Protein AF-A0A9D5GJN6-F1 (afdb_monomer)

Sequence (71 aa):
MDLIVWDNHACLPLDPSDEHFLPGVDRYRRAGVTVVGINVGFGDQSVEHHIRMLAHFRAWFKARPVSYVLI

pLDDT: mean 95.8, std 4.71, range [61.0, 98.5]

Radius of gyration: 12.72 Å; Cα contacts (8 Å, |Δi|>4): 64; chains: 1; bounding box: 28×22×37 Å

Foldseek 3Di:
DQDAAEAQEDEWPQALVDDPGVVVVVVCVVVSHPHYHYDLDDDVDDPVSSVSSVVSVVVVQVVPVVVDDDD

Secondary structure (DSSP, 8-state):
-----EEEEE-----TT--TTGGGGHHHHHTT-SEEEE----TTS-HHHHHHHHHHHHHHHHT-TTT----

Mean predicted aligned error: 2.7 Å

Structure (mmCIF, N/CA/C/O backbone):
data_AF-A0A9D5GJN6-F1
#
_entry.id   AF-A0A9D5GJN6-F1
#
loop_
_atom_site.group_PDB
_atom_site.id
_atom_site.type_symbol
_atom_site.label_atom_id
_atom_site.label_alt_id
_atom_site.label_comp_id
_atom_site.label_asym_id
_atom_site.label_entity_id
_atom_site.label_seq_id
_atom_site.pdbx_PDB_ins_code
_atom_site.Cartn_x
_atom_site.Cartn_y
_atom_site.Cartn_z
_atom_site.occupancy
_atom_site.B_iso_or_equiv
_atom_site.auth_seq_id
_atom_site.auth_comp_id
_atom_site.auth_asym_id
_atom_site.auth_atom_id
_atom_site.pdbx_PDB_model_num
ATOM 1 N N . MET A 1 1 ? -13.258 -11.297 22.529 1.00 61.00 1 MET A N 1
ATOM 2 C CA . MET A 1 1 ? -11.891 -10.955 22.091 1.00 61.00 1 MET A CA 1
ATOM 3 C C . MET A 1 1 ? -11.990 -10.626 20.625 1.00 61.00 1 MET A C 1
ATOM 5 O O . MET A 1 1 ? -12.474 -11.473 19.883 1.00 61.00 1 MET A O 1
ATOM 9 N N . ASP A 1 2 ? -11.594 -9.421 20.238 1.00 81.25 2 ASP A N 1
ATOM 10 C CA . ASP A 1 2 ? -11.499 -9.076 18.824 1.00 81.25 2 ASP A CA 1
ATOM 11 C C . ASP A 1 2 ? -10.273 -9.784 18.244 1.00 81.25 2 ASP A C 1
ATOM 13 O O . ASP A 1 2 ? -9.170 -9.697 18.787 1.00 81.25 2 ASP A O 1
ATOM 17 N N . LEU A 1 3 ? -10.494 -10.569 17.192 1.00 92.56 3 LEU A N 1
ATOM 18 C CA . LEU A 1 3 ? -9.452 -11.320 16.503 1.00 92.56 3 LEU A CA 1
ATOM 19 C C . LEU A 1 3 ? -8.799 -10.412 15.462 1.00 92.56 3 LEU A C 1
ATOM 21 O O . LEU A 1 3 ? -9.484 -9.860 14.604 1.00 92.56 3 LEU A O 1
ATOM 25 N N . ILE A 1 4 ? -7.473 -10.293 15.518 1.00 94.81 4 ILE A N 1
ATOM 26 C CA . ILE A 1 4 ? -6.697 -9.673 14.444 1.00 94.81 4 ILE A CA 1
ATOM 27 C C . ILE A 1 4 ? -6.500 -10.720 13.353 1.00 94.81 4 ILE A C 1
ATOM 29 O O . ILE A 1 4 ? -5.838 -11.735 13.573 1.00 94.81 4 ILE A O 1
ATOM 33 N N . VAL A 1 5 ? -7.070 -10.472 12.177 1.00 96.75 5 VAL A N 1
ATOM 34 C CA . VAL A 1 5 ? -6.873 -11.318 10.997 1.00 96.75 5 VAL A CA 1
ATOM 35 C C . VAL A 1 5 ? -5.859 -10.642 10.089 1.00 96.75 5 VAL A C 1
ATOM 37 O O . VAL A 1 5 ? -6.079 -9.520 9.627 1.00 96.75 5 VAL A O 1
ATOM 40 N N . TRP A 1 6 ? -4.748 -11.328 9.844 1.00 97.00 6 TRP A N 1
ATOM 41 C CA . TRP A 1 6 ? -3.666 -10.834 9.003 1.00 97.00 6 TRP A CA 1
ATOM 42 C C . TRP A 1 6 ? -3.580 -11.660 7.719 1.00 97.00 6 TRP A C 1
ATOM 44 O O . TRP A 1 6 ? -3.233 -12.840 7.758 1.00 97.00 6 TRP A O 1
ATOM 54 N N . ASP A 1 7 ? -3.863 -11.027 6.582 1.00 96.50 7 ASP A N 1
ATOM 55 C CA . ASP A 1 7 ? -3.585 -11.572 5.252 1.00 96.50 7 ASP A CA 1
ATOM 56 C C . ASP A 1 7 ? -2.275 -10.973 4.724 1.00 96.50 7 ASP A C 1
ATOM 58 O O . ASP A 1 7 ? -2.163 -9.767 4.525 1.00 96.50 7 ASP A O 1
ATOM 62 N N . ASN A 1 8 ? -1.249 -11.798 4.543 1.00 94.56 8 ASN A N 1
ATOM 63 C CA . ASN A 1 8 ? 0.071 -11.328 4.120 1.00 94.56 8 ASN A CA 1
ATOM 64 C C . ASN A 1 8 ? 0.225 -11.194 2.603 1.00 94.56 8 ASN A C 1
ATOM 66 O O . ASN A 1 8 ? 1.272 -10.724 2.159 1.00 94.56 8 ASN A O 1
ATOM 70 N N . HIS A 1 9 ? -0.751 -11.642 1.807 1.00 94.75 9 HIS A N 1
ATOM 71 C CA . HIS A 1 9 ? -0.526 -11.828 0.378 1.00 94.75 9 HIS A CA 1
ATOM 72 C C . HIS A 1 9 ? -1.774 -11.557 -0.471 1.00 94.75 9 HIS A C 1
ATOM 74 O O . HIS A 1 9 ? -2.369 -12.445 -1.090 1.00 94.75 9 HIS A O 1
ATOM 80 N N . ALA A 1 10 ? -2.119 -10.276 -0.563 1.00 95.38 10 ALA A N 1
ATOM 81 C CA . ALA A 1 10 ? -3.130 -9.753 -1.463 1.00 95.38 10 ALA A CA 1
ATOM 82 C C . ALA A 1 10 ? -2.521 -9.260 -2.780 1.00 95.38 10 ALA A C 1
ATOM 84 O O . ALA A 1 10 ? -1.504 -8.570 -2.808 1.00 95.38 10 ALA A O 1
ATOM 85 N N .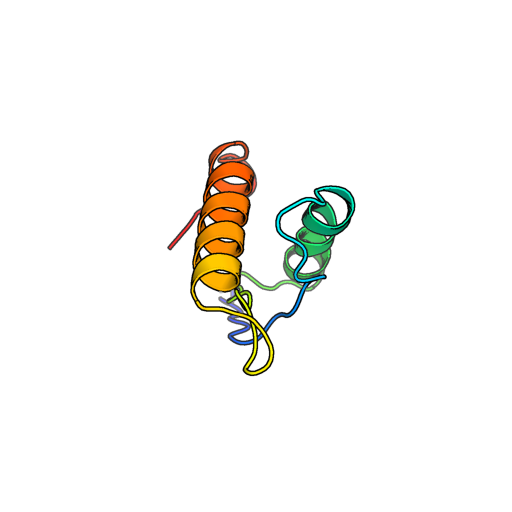 CYS A 1 11 ? -3.226 -9.512 -3.882 1.00 94.81 11 CYS A N 1
ATOM 86 C CA . CYS A 1 11 ? -2.928 -8.901 -5.173 1.00 94.81 11 CYS A CA 1
ATOM 87 C C . CYS A 1 11 ? -4.123 -8.062 -5.645 1.00 94.81 11 CYS A C 1
ATOM 89 O O . CYS A 1 11 ? -5.284 -8.477 -5.530 1.00 94.81 11 CYS A O 1
ATOM 91 N N . LEU A 1 12 ? -3.822 -6.872 -6.151 1.00 95.44 12 LEU A N 1
ATOM 92 C CA . LEU A 1 12 ? -4.728 -5.992 -6.883 1.00 95.44 12 LEU A CA 1
ATOM 93 C C . LEU A 1 12 ? -4.194 -5.855 -8.319 1.00 95.44 12 LEU A C 1
ATOM 95 O O . LEU A 1 12 ? -3.051 -6.235 -8.557 1.00 95.44 12 LEU A O 1
ATOM 99 N N . PRO A 1 13 ? -4.969 -5.335 -9.282 1.00 95.06 13 PRO A N 1
ATOM 100 C CA . PRO A 1 13 ? -4.418 -4.949 -10.580 1.00 95.06 13 PRO A CA 1
ATOM 101 C C . PRO A 1 13 ? -3.186 -4.040 -10.396 1.00 95.06 13 PRO A C 1
ATOM 103 O O . PRO A 1 13 ? -3.249 -3.034 -9.708 1.00 95.06 13 PRO A O 1
ATOM 106 N N . LEU A 1 14 ? -2.024 -4.445 -10.915 1.00 95.25 14 LEU A N 1
ATOM 107 C CA . LEU A 1 14 ? -0.727 -3.803 -10.646 1.00 95.25 14 LEU A CA 1
ATOM 108 C C . LEU A 1 14 ? -0.397 -2.734 -11.697 1.00 95.25 14 LEU A C 1
ATOM 110 O O . LEU A 1 14 ? 0.686 -2.761 -12.285 1.00 95.25 14 LEU A O 1
ATOM 114 N N . ASP A 1 15 ? -1.342 -1.831 -11.954 1.00 96.44 15 ASP A N 1
ATOM 115 C CA . ASP A 1 15 ? -1.184 -0.713 -12.887 1.00 96.44 15 ASP 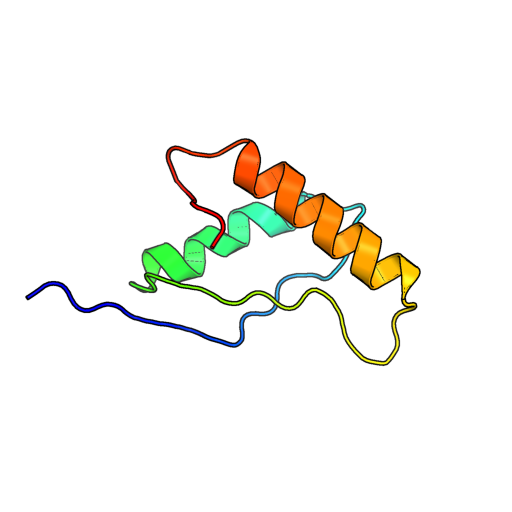A CA 1
ATOM 116 C C . ASP A 1 15 ? -1.063 0.615 -12.112 1.00 96.44 15 ASP A C 1
ATOM 118 O O . ASP A 1 15 ? -2.033 1.050 -11.495 1.00 96.44 15 ASP A O 1
ATOM 122 N N . PRO A 1 16 ? 0.102 1.290 -12.120 1.00 96.69 16 PRO A N 1
ATOM 123 C CA . PRO A 1 16 ? 0.305 2.519 -11.353 1.00 96.69 16 PRO A CA 1
ATOM 124 C C . PRO A 1 16 ? -0.389 3.738 -11.974 1.00 96.69 16 PRO A C 1
ATOM 126 O O . PRO A 1 16 ? -0.290 4.834 -11.419 1.00 96.69 16 PRO A O 1
ATOM 129 N N . SER A 1 17 ? -1.020 3.574 -13.139 1.00 95.94 17 SER A N 1
ATOM 130 C CA . SER A 1 17 ? -1.755 4.619 -13.851 1.00 95.94 17 SER A CA 1
ATOM 131 C C . SER A 1 17 ? -3.277 4.492 -13.729 1.00 95.94 17 SER A C 1
ATOM 133 O O . SER A 1 17 ? -3.989 5.394 -14.170 1.00 95.94 17 SER A O 1
ATOM 135 N N . ASP A 1 18 ? -3.775 3.421 -13.103 1.00 96.25 18 ASP A N 1
ATOM 136 C CA . ASP A 1 18 ? -5.203 3.158 -12.929 1.00 96.25 18 ASP A CA 1
ATOM 137 C C . ASP A 1 18 ? -5.613 3.208 -11.450 1.00 96.25 18 ASP A C 1
ATOM 139 O O . ASP A 1 18 ? -5.088 2.483 -10.618 1.00 96.25 18 ASP A O 1
ATOM 143 N N . GLU A 1 19 ? -6.611 4.023 -11.109 1.00 95.00 19 GLU A N 1
ATOM 144 C CA . GLU A 1 19 ? -7.160 4.073 -9.747 1.00 95.00 19 GLU A CA 1
ATOM 145 C C . GLU A 1 19 ? -8.431 3.237 -9.564 1.00 95.00 19 GLU A C 1
ATOM 147 O O . GLU A 1 19 ? -8.858 3.004 -8.426 1.00 95.00 19 GLU A O 1
ATOM 152 N N . HIS A 1 20 ? -9.062 2.775 -10.650 1.00 97.12 20 HIS A N 1
ATOM 153 C CA . HIS A 1 20 ? -10.404 2.182 -10.597 1.00 97.12 20 HIS A CA 1
ATOM 154 C C . HIS A 1 20 ? -10.447 0.882 -9.792 1.00 97.12 20 HIS A C 1
ATOM 156 O O . HIS A 1 20 ? -11.488 0.531 -9.233 1.00 97.12 20 HIS A O 1
ATOM 162 N N . PHE A 1 21 ? -9.321 0.177 -9.688 1.00 96.31 21 PHE A N 1
ATOM 163 C CA . PHE A 1 21 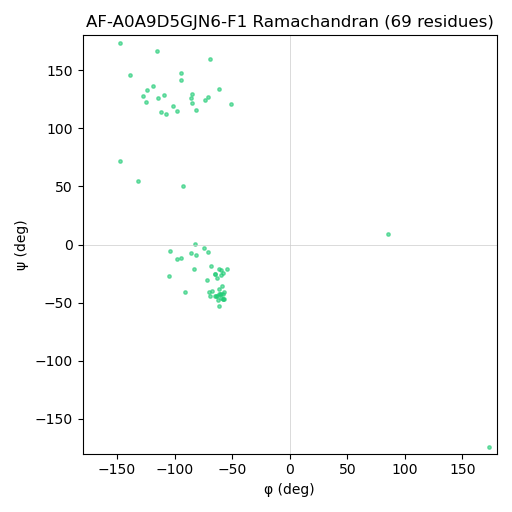? -9.238 -1.063 -8.927 1.00 96.31 21 PHE A CA 1
ATOM 164 C C . PHE A 1 21 ? -9.024 -0.859 -7.420 1.00 96.31 21 PHE A C 1
ATOM 166 O O . PHE A 1 21 ? -9.303 -1.772 -6.638 1.00 96.31 21 PHE A O 1
ATOM 173 N N . LEU A 1 22 ? -8.525 0.306 -6.990 1.00 96.50 22 LEU A N 1
ATOM 174 C CA . LEU A 1 22 ? -8.120 0.550 -5.600 1.00 96.50 22 LEU A CA 1
ATOM 175 C C . LEU A 1 22 ? -9.269 0.420 -4.589 1.00 96.50 22 LEU A C 1
ATOM 177 O O . LEU A 1 22 ? -9.047 -0.182 -3.535 1.00 96.50 22 LEU A O 1
ATOM 181 N N . PRO A 1 23 ? -10.517 0.853 -4.887 1.00 96.75 23 PRO A N 1
ATOM 182 C CA . PRO A 1 23 ? -11.669 0.560 -4.031 1.00 96.75 23 PRO A CA 1
ATOM 183 C C . PRO A 1 23 ? -11.876 -0.938 -3.751 1.00 96.75 23 PRO A C 1
ATOM 185 O O . PRO A 1 23 ? -12.492 -1.301 -2.749 1.00 96.75 23 PRO A O 1
ATOM 188 N N . GLY A 1 24 ? -11.327 -1.820 -4.594 1.00 95.62 24 GLY A N 1
ATOM 189 C CA . GLY A 1 24 ? -11.346 -3.268 -4.410 1.00 95.62 24 GLY A CA 1
ATOM 190 C C . GLY A 1 24 ? -10.679 -3.750 -3.120 1.00 95.62 24 GLY A C 1
ATOM 191 O O . GLY A 1 24 ? -11.041 -4.823 -2.639 1.00 95.62 24 GLY A O 1
ATOM 192 N N . VAL A 1 25 ? -9.786 -2.964 -2.502 1.00 96.19 25 VAL A N 1
ATOM 193 C CA . VAL A 1 25 ? -9.182 -3.295 -1.195 1.00 96.19 25 VAL A CA 1
ATOM 194 C C . VAL A 1 25 ? -10.227 -3.450 -0.081 1.00 96.19 25 VAL A C 1
ATOM 196 O O . VA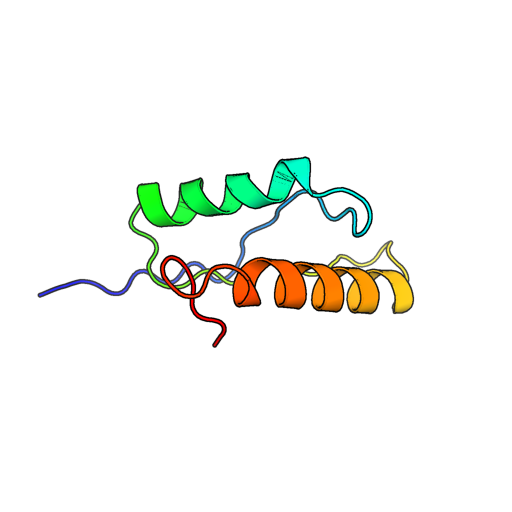L A 1 25 ? -10.035 -4.230 0.852 1.00 96.19 25 VAL A O 1
ATOM 199 N N . ASP A 1 26 ? -11.387 -2.798 -0.210 1.00 96.25 26 ASP A N 1
ATOM 200 C CA . ASP A 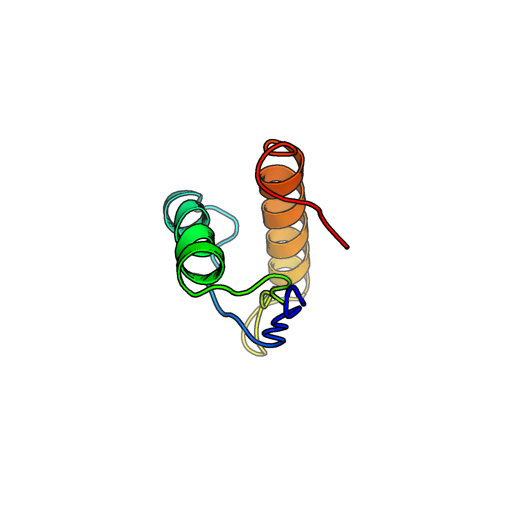1 26 ? -12.469 -2.886 0.775 1.00 96.25 26 ASP A CA 1
ATOM 201 C C . ASP A 1 26 ? -13.007 -4.318 0.933 1.00 96.25 26 ASP A C 1
ATOM 203 O O . ASP A 1 26 ? -13.570 -4.669 1.969 1.00 96.25 26 ASP A O 1
ATOM 207 N N . ARG A 1 27 ? -12.784 -5.189 -0.063 1.00 96.50 27 ARG A N 1
ATOM 208 C CA . ARG A 1 27 ? -13.160 -6.605 0.025 1.00 96.50 27 ARG A CA 1
ATOM 209 C C . ARG A 1 27 ? -12.486 -7.321 1.197 1.00 96.50 27 ARG A C 1
ATOM 211 O O . ARG A 1 27 ? -13.131 -8.158 1.816 1.00 96.50 27 ARG A O 1
ATOM 218 N N . TYR A 1 28 ? -11.238 -6.972 1.523 1.00 96.88 28 TYR A N 1
ATOM 219 C CA . TYR A 1 28 ? -10.502 -7.584 2.634 1.00 96.88 28 TYR A CA 1
ATOM 220 C C . TYR A 1 28 ? -11.110 -7.157 3.970 1.00 96.88 28 TYR A C 1
ATOM 222 O O . TYR A 1 28 ? -11.409 -8.001 4.812 1.00 96.88 28 TYR A O 1
ATOM 230 N N . ARG A 1 29 ? -11.429 -5.864 4.113 1.00 95.25 29 ARG A N 1
ATOM 231 C CA . ARG A 1 29 ? -12.134 -5.337 5.287 1.00 95.25 29 ARG A CA 1
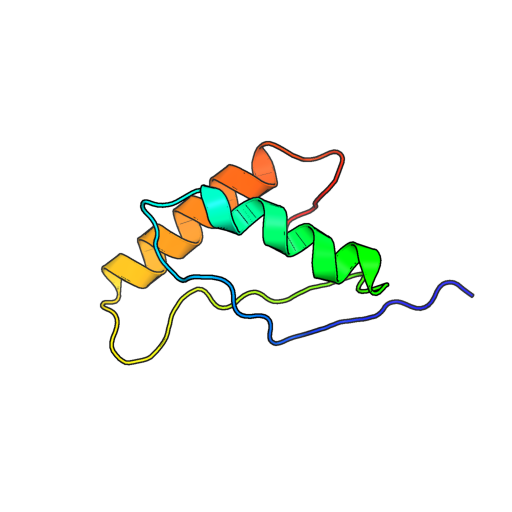ATOM 232 C C . ARG A 1 29 ? -13.500 -6.003 5.471 1.00 95.25 29 ARG A C 1
ATOM 234 O O . ARG A 1 29 ? -13.826 -6.435 6.572 1.00 95.25 29 ARG A O 1
ATOM 241 N N . ARG A 1 30 ? -14.287 -6.144 4.395 1.00 96.62 30 ARG A N 1
ATOM 242 C CA . ARG A 1 30 ? -15.591 -6.840 4.429 1.00 96.62 30 ARG A CA 1
ATOM 243 C C . ARG A 1 30 ? -15.475 -8.335 4.741 1.00 96.62 30 ARG A C 1
ATOM 245 O O . ARG A 1 30 ? -16.423 -8.904 5.268 1.00 96.62 30 ARG A O 1
ATOM 252 N N . ALA A 1 31 ? -14.334 -8.953 4.444 1.00 95.94 31 ALA A N 1
ATOM 253 C CA . ALA A 1 31 ? -14.029 -10.336 4.805 1.00 95.94 31 ALA A CA 1
ATOM 254 C C . ALA A 1 31 ? -13.515 -10.495 6.252 1.00 95.94 31 ALA A C 1
ATOM 256 O O . ALA A 1 31 ? -13.211 -11.610 6.667 1.00 95.94 31 ALA A O 1
ATOM 257 N N . GLY A 1 32 ? -13.413 -9.405 7.022 1.00 95.81 32 GLY A N 1
ATOM 258 C CA . GLY A 1 32 ? -12.921 -9.424 8.401 1.00 95.81 32 GLY A CA 1
ATOM 259 C C . GLY A 1 32 ? -11.398 -9.351 8.536 1.00 95.81 32 GLY A C 1
ATOM 260 O O . GLY A 1 32 ? -10.890 -9.516 9.641 1.00 95.81 32 GLY A O 1
ATOM 261 N N . VAL A 1 33 ? -10.661 -9.086 7.450 1.00 97.12 33 VAL A N 1
ATOM 262 C CA . VAL A 1 33 ? -9.206 -8.874 7.499 1.00 97.12 33 VAL A CA 1
ATOM 263 C C . VAL A 1 33 ? -8.907 -7.531 8.163 1.00 97.12 33 VAL A C 1
ATOM 265 O O . VAL A 1 33 ? -9.424 -6.492 7.749 1.00 97.12 33 VAL A O 1
ATOM 268 N N . THR A 1 34 ? -8.050 -7.554 9.182 1.00 96.50 34 THR A N 1
ATOM 269 C CA . THR A 1 34 ? -7.605 -6.366 9.922 1.00 96.50 34 THR A CA 1
ATOM 270 C C . THR A 1 34 ? -6.345 -5.759 9.310 1.00 96.50 34 THR A C 1
ATOM 272 O O . THR A 1 34 ? -6.240 -4.540 9.204 1.00 96.50 34 THR A O 1
ATOM 275 N N . VAL A 1 35 ? -5.394 -6.603 8.894 1.00 97.12 35 VAL A N 1
ATOM 276 C CA . VAL A 1 35 ? -4.132 -6.189 8.263 1.00 97.12 35 VAL A CA 1
ATOM 277 C C . VAL A 1 35 ? -3.970 -6.943 6.952 1.00 97.12 35 VAL A C 1
ATOM 279 O O . VAL A 1 35 ? -4.065 -8.168 6.930 1.00 97.12 35 VAL A O 1
ATOM 282 N N . VAL A 1 36 ? -3.731 -6.212 5.864 1.00 97.56 36 VAL A N 1
ATOM 283 C CA . VAL A 1 36 ? -3.531 -6.787 4.531 1.00 97.56 36 VAL A CA 1
ATOM 284 C C . VAL A 1 36 ? -2.208 -6.313 3.934 1.00 97.56 36 VAL A C 1
ATOM 286 O O . VAL A 1 36 ? -1.973 -5.114 3.793 1.00 97.56 36 VAL A O 1
ATOM 289 N N . GLY A 1 37 ? -1.339 -7.257 3.578 1.00 97.44 37 GLY A N 1
ATOM 290 C CA . GLY A 1 37 ? -0.150 -7.012 2.768 1.00 97.44 37 GLY A CA 1
ATOM 291 C C . GLY A 1 37 ? -0.518 -7.045 1.289 1.00 97.44 37 GLY A C 1
ATOM 292 O O . GLY A 1 37 ? -1.050 -8.047 0.824 1.00 97.44 37 GLY A O 1
ATOM 293 N N . ILE A 1 38 ? -0.261 -5.961 0.553 1.00 96.94 38 ILE A N 1
ATOM 294 C CA . ILE A 1 38 ? -0.602 -5.841 -0.872 1.00 96.94 38 ILE A CA 1
ATOM 295 C C . ILE A 1 38 ? 0.678 -5.873 -1.704 1.00 96.94 38 ILE A C 1
ATOM 297 O O . ILE A 1 38 ? 1.604 -5.097 -1.462 1.00 96.94 38 ILE A O 1
ATOM 301 N N . ASN A 1 39 ? 0.705 -6.738 -2.714 1.00 96.69 39 ASN A N 1
ATOM 302 C CA . ASN A 1 39 ? 1.816 -6.838 -3.651 1.00 96.69 39 ASN A CA 1
ATOM 303 C C . ASN A 1 39 ? 2.004 -5.522 -4.411 1.00 96.69 39 ASN A C 1
ATOM 305 O O . ASN A 1 39 ? 1.048 -4.952 -4.928 1.00 96.69 39 ASN A O 1
ATOM 309 N N . VAL A 1 40 ? 3.251 -5.065 -4.510 1.00 96.62 40 VAL A N 1
ATOM 310 C CA . VAL A 1 40 ? 3.635 -3.871 -5.285 1.00 96.62 40 VAL A CA 1
ATOM 311 C C . VAL A 1 40 ? 4.097 -4.207 -6.704 1.00 96.62 40 VAL A C 1
ATOM 313 O O . VAL A 1 40 ? 4.254 -3.308 -7.524 1.00 96.62 40 VAL A O 1
ATOM 316 N N . GLY A 1 41 ? 4.321 -5.488 -6.995 1.00 96.12 41 GLY A N 1
ATOM 317 C CA . GLY A 1 41 ? 4.746 -5.961 -8.303 1.00 96.12 41 GLY A CA 1
ATOM 318 C C . GLY A 1 41 ? 5.090 -7.453 -8.327 1.00 96.12 41 GLY A C 1
ATOM 319 O O . GLY A 1 41 ? 4.884 -8.158 -7.336 1.00 96.12 41 GLY A O 1
ATOM 320 N N . PHE A 1 42 ? 5.603 -7.919 -9.464 1.00 95.69 42 PHE A N 1
ATOM 321 C CA . PHE A 1 42 ? 6.133 -9.265 -9.704 1.00 95.69 42 PHE A CA 1
ATOM 322 C C . PHE A 1 42 ? 7.285 -9.232 -10.727 1.00 95.69 42 PHE A C 1
ATOM 324 O O . PHE A 1 42 ? 7.583 -8.194 -11.315 1.00 95.69 42 PHE A O 1
ATOM 331 N N . GLY A 1 43 ? 7.944 -10.379 -10.933 1.00 96.00 43 GLY A N 1
ATOM 332 C CA . GLY A 1 43 ? 9.257 -10.479 -11.590 1.00 96.00 43 GLY A CA 1
ATOM 333 C C . GLY A 1 43 ? 9.375 -9.923 -13.015 1.00 96.00 43 GLY A C 1
ATOM 334 O O . GLY A 1 43 ? 10.469 -9.517 -13.395 1.00 96.00 43 GLY A O 1
ATOM 335 N N . ASP A 1 44 ? 8.284 -9.845 -13.778 1.00 96.88 4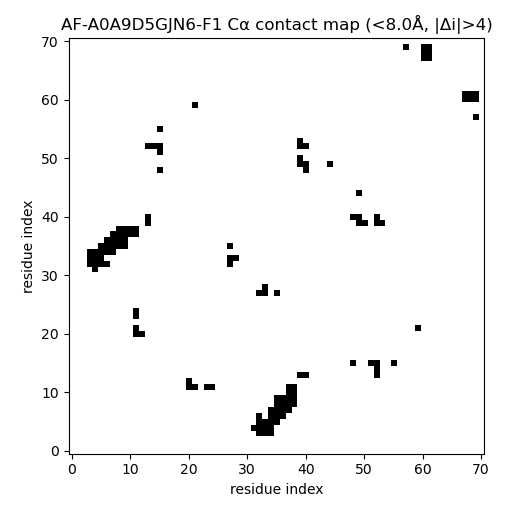4 ASP A N 1
ATOM 336 C CA . ASP A 1 44 ? 8.325 -9.339 -15.160 1.00 96.88 44 ASP A CA 1
ATOM 337 C C . ASP A 1 44 ? 8.313 -7.801 -15.237 1.00 96.88 44 ASP A C 1
ATOM 339 O O . ASP A 1 44 ? 8.495 -7.217 -16.306 1.00 96.88 44 ASP A O 1
ATOM 343 N N . GLN A 1 45 ? 8.081 -7.121 -14.112 1.00 97.06 45 GLN A N 1
ATOM 344 C CA . GLN A 1 45 ? 7.977 -5.666 -14.045 1.00 97.06 45 GLN A CA 1
ATOM 345 C C . GLN A 1 45 ? 9.321 -5.027 -13.679 1.00 97.06 45 GLN A C 1
ATOM 347 O O . GLN A 1 45 ? 10.106 -5.557 -12.893 1.00 97.06 45 GLN A O 1
ATOM 352 N N . SER A 1 46 ? 9.578 -3.828 -14.206 1.00 98.06 46 SER A N 1
ATOM 353 C CA . SER A 1 46 ? 10.799 -3.082 -13.887 1.00 98.06 46 SER A CA 1
ATOM 354 C C . SER A 1 46 ? 10.808 -2.589 -12.435 1.00 98.06 46 SER A C 1
ATOM 356 O O . SER A 1 46 ? 9.763 -2.416 -11.805 1.00 98.06 46 SER A O 1
ATOM 358 N N . VAL A 1 47 ? 11.992 -2.281 -11.897 1.00 98.06 47 VAL A N 1
ATOM 359 C CA . VAL A 1 47 ? 12.116 -1.640 -10.573 1.00 98.06 47 VAL A CA 1
ATOM 360 C C . VAL A 1 47 ? 11.338 -0.322 -10.524 1.00 98.06 47 VAL A C 1
ATOM 362 O O . VAL A 1 47 ? 10.649 -0.048 -9.545 1.00 98.06 47 VAL A O 1
ATOM 365 N N . GLU A 1 48 ? 11.393 0.475 -11.594 1.00 98.12 48 GLU A N 1
ATOM 366 C CA . GLU A 1 48 ? 10.630 1.722 -11.690 1.00 98.12 48 GLU A CA 1
ATOM 367 C C . GLU A 1 48 ? 9.125 1.479 -11.528 1.00 98.12 48 GLU A C 1
ATOM 369 O O . GLU A 1 48 ? 8.464 2.212 -10.790 1.00 98.12 48 GLU A O 1
ATOM 374 N N . HIS A 1 49 ? 8.593 0.426 -12.156 1.00 98.31 49 HIS A N 1
ATOM 375 C CA . HIS A 1 49 ? 7.187 0.046 -12.025 1.00 98.31 49 HIS A CA 1
ATOM 376 C C . HIS A 1 49 ? 6.807 -0.213 -10.565 1.00 98.31 49 HIS A C 1
ATOM 378 O O . HIS A 1 49 ? 5.828 0.346 -10.075 1.00 98.31 49 HIS A O 1
ATOM 384 N N . HIS A 1 50 ? 7.626 -0.980 -9.840 1.00 98.31 50 HIS A N 1
ATOM 385 C CA . HIS A 1 50 ? 7.405 -1.276 -8.421 1.00 98.31 50 HIS A CA 1
ATOM 386 C C . HIS A 1 50 ? 7.410 -0.004 -7.559 1.00 98.31 50 HIS A C 1
ATOM 388 O O . HIS A 1 50 ? 6.563 0.163 -6.679 1.00 98.31 50 HIS A O 1
ATOM 394 N N . ILE A 1 51 ? 8.339 0.924 -7.817 1.00 98.50 51 ILE A N 1
ATOM 395 C CA . ILE A 1 51 ? 8.414 2.194 -7.080 1.00 98.50 51 ILE A CA 1
ATOM 396 C C . ILE A 1 51 ? 7.202 3.083 -7.381 1.00 98.50 51 ILE A C 1
ATOM 398 O O . ILE A 1 51 ? 6.646 3.686 -6.459 1.00 98.50 51 ILE A O 1
ATOM 402 N N . ARG A 1 52 ? 6.746 3.133 -8.640 1.00 98.38 52 ARG A N 1
ATOM 403 C CA . ARG A 1 52 ? 5.523 3.856 -9.024 1.00 98.38 52 ARG A CA 1
ATOM 404 C C . ARG A 1 52 ? 4.286 3.252 -8.363 1.00 98.38 52 ARG A C 1
ATOM 406 O O . ARG A 1 52 ? 3.504 4.005 -7.791 1.00 98.38 52 ARG A O 1
ATOM 413 N N . MET A 1 53 ? 4.157 1.924 -8.346 1.00 98.31 53 MET A N 1
ATOM 414 C CA . MET A 1 53 ? 3.079 1.222 -7.634 1.00 98.31 53 MET A CA 1
ATOM 415 C C . MET A 1 53 ? 3.071 1.551 -6.140 1.00 98.31 53 MET A C 1
ATOM 417 O O . MET A 1 53 ? 2.031 1.899 -5.581 1.00 98.31 53 MET A O 1
ATOM 421 N N . LEU A 1 54 ? 4.238 1.512 -5.489 1.00 97.94 54 LEU A N 1
ATOM 422 C CA . LEU A 1 54 ? 4.356 1.854 -4.073 1.00 97.94 54 LEU A CA 1
ATOM 423 C C . LEU A 1 54 ? 3.975 3.318 -3.805 1.00 97.94 54 LEU A C 1
ATOM 425 O O . LEU A 1 54 ? 3.249 3.598 -2.850 1.00 97.94 54 LEU A O 1
ATOM 429 N N . ALA A 1 55 ? 4.443 4.257 -4.632 1.00 98.00 55 ALA A N 1
ATOM 430 C CA . ALA A 1 55 ? 4.077 5.668 -4.515 1.00 98.00 55 ALA A CA 1
ATOM 431 C C . ALA A 1 55 ? 2.564 5.871 -4.688 1.00 98.00 55 ALA A C 1
ATOM 433 O O . ALA A 1 55 ? 1.946 6.588 -3.896 1.00 98.00 55 ALA A O 1
ATOM 434 N N . HIS A 1 56 ? 1.976 5.184 -5.667 1.00 97.62 56 HIS A N 1
ATOM 435 C CA . HIS A 1 56 ? 0.556 5.234 -5.976 1.00 97.62 56 HIS A CA 1
ATOM 436 C C . HIS A 1 56 ? -0.308 4.741 -4.807 1.00 97.62 56 HIS A C 1
ATOM 438 O O . HIS A 1 56 ? -1.141 5.489 -4.289 1.00 97.62 56 HIS A O 1
ATOM 444 N N . PHE A 1 57 ? -0.031 3.539 -4.292 1.00 97.94 57 PHE A N 1
ATOM 445 C CA . PHE A 1 57 ? -0.718 3.007 -3.112 1.00 97.94 57 PHE A CA 1
ATOM 446 C C . PHE A 1 57 ? -0.579 3.926 -1.904 1.00 97.94 57 PHE A C 1
ATOM 448 O O . PHE A 1 57 ? -1.571 4.249 -1.248 1.00 97.94 57 PHE A O 1
ATOM 455 N N . ARG A 1 58 ? 0.638 4.402 -1.614 1.00 97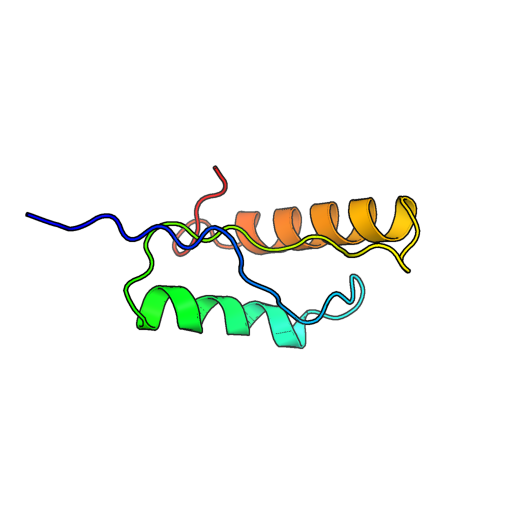.69 58 ARG A N 1
ATOM 456 C CA . ARG A 1 58 ? 0.871 5.288 -0.467 1.00 97.69 58 ARG A CA 1
ATOM 457 C C . ARG A 1 58 ? 0.060 6.574 -0.567 1.00 97.69 58 ARG A C 1
ATOM 459 O O . ARG A 1 58 ? -0.493 6.993 0.447 1.00 97.69 58 ARG A O 1
ATOM 466 N N . ALA A 1 59 ? -0.015 7.190 -1.746 1.00 97.44 59 ALA A N 1
ATOM 467 C CA . ALA A 1 59 ? -0.828 8.383 -1.961 1.00 97.44 59 ALA A CA 1
ATOM 468 C C . ALA A 1 59 ? -2.317 8.090 -1.722 1.00 97.44 59 ALA A C 1
ATOM 470 O O . ALA A 1 59 ? -2.975 8.800 -0.957 1.00 97.44 59 ALA A O 1
ATOM 471 N N . TRP A 1 60 ? -2.826 6.999 -2.299 1.00 97.19 60 TRP A N 1
ATOM 472 C CA . TRP A 1 60 ? -4.240 6.647 -2.207 1.00 97.19 60 TRP A CA 1
ATOM 473 C C . TRP A 1 60 ? -4.690 6.310 -0.777 1.00 97.19 60 TRP A C 1
ATOM 475 O O . TRP A 1 60 ? -5.730 6.805 -0.331 1.00 97.19 60 TRP A O 1
ATOM 485 N N . PHE A 1 61 ? -3.907 5.526 -0.028 1.00 97.00 61 PHE A N 1
ATOM 486 C CA . PHE A 1 61 ? -4.238 5.175 1.359 1.00 97.00 61 PHE A CA 1
ATOM 487 C C . PHE A 1 61 ? -4.113 6.373 2.306 1.00 97.00 61 PHE A C 1
ATOM 489 O O . PHE A 1 61 ? -4.988 6.581 3.145 1.00 97.00 61 PHE A O 1
ATOM 496 N N . LYS A 1 62 ? -3.081 7.216 2.146 1.00 97.31 62 LYS A N 1
ATOM 497 C CA . LYS A 1 62 ? -2.912 8.426 2.976 1.00 97.31 62 LYS A CA 1
ATOM 498 C C . LYS A 1 62 ? -4.042 9.437 2.805 1.00 97.31 62 LYS A C 1
ATOM 500 O O . LYS A 1 62 ? -4.352 10.151 3.751 1.00 97.31 62 LYS A O 1
ATOM 505 N N . ALA A 1 63 ? -4.675 9.482 1.634 1.00 97.44 63 ALA A N 1
ATOM 506 C CA . ALA A 1 63 ? -5.842 10.327 1.394 1.00 97.44 63 ALA A CA 1
ATOM 507 C C . ALA A 1 63 ? -7.119 9.836 2.115 1.00 97.44 63 ALA A C 1
ATOM 509 O O . ALA A 1 63 ? -8.142 10.515 2.067 1.00 97.44 63 ALA A O 1
ATOM 510 N N . ARG A 1 64 ? -7.094 8.661 2.767 1.00 96.81 64 ARG A N 1
ATOM 511 C CA . ARG A 1 64 ? -8.269 8.002 3.374 1.00 96.81 64 ARG A CA 1
ATOM 512 C C . ARG A 1 64 ? -8.006 7.529 4.817 1.00 96.81 64 ARG A C 1
ATOM 514 O O . ARG A 1 64 ? -8.253 6.363 5.132 1.00 96.81 64 ARG A O 1
ATOM 521 N N . PRO A 1 65 ? -7.570 8.423 5.724 1.00 96.94 65 PRO A N 1
ATOM 522 C CA . PRO A 1 65 ? -7.122 8.048 7.070 1.00 96.94 65 PRO A CA 1
ATOM 523 C C . PRO A 1 65 ? -8.242 7.525 7.983 1.00 96.94 65 PRO A C 1
ATOM 525 O O . PRO A 1 65 ? -7.968 6.872 8.980 1.00 96.94 65 PRO A O 1
ATOM 528 N N . VAL A 1 66 ? -9.510 7.801 7.653 1.00 96.75 66 VAL A N 1
ATOM 529 C CA . VAL A 1 66 ? -10.670 7.277 8.397 1.00 96.75 66 VAL A CA 1
ATOM 530 C C . VAL A 1 66 ? -10.861 5.777 8.159 1.00 96.75 66 VAL A C 1
ATOM 532 O O . VAL A 1 66 ? -11.363 5.073 9.029 1.00 96.75 66 VAL A O 1
ATOM 535 N N . SER A 1 67 ? -10.487 5.281 6.977 1.00 95.19 67 SER A N 1
ATOM 536 C CA . SER A 1 67 ? -10.729 3.891 6.576 1.00 95.19 67 SER A CA 1
ATOM 537 C C . SER A 1 67 ? -9.476 3.026 6.629 1.00 95.19 67 SER A C 1
ATOM 539 O O . SER A 1 67 ? -9.596 1.815 6.795 1.00 95.19 67 SER A O 1
ATOM 541 N N . TYR A 1 68 ? -8.294 3.626 6.470 1.00 96.75 68 TYR A N 1
ATOM 542 C CA . TYR A 1 68 ? -7.041 2.895 6.323 1.00 96.75 68 TYR A CA 1
ATOM 543 C C . TYR A 1 68 ? -5.906 3.547 7.106 1.00 96.75 68 TYR A C 1
ATOM 545 O O . TYR A 1 68 ? -5.792 4.771 7.175 1.00 96.75 68 TYR A O 1
ATOM 553 N N . VAL A 1 69 ? -5.016 2.702 7.619 1.00 96.06 69 VAL A N 1
ATOM 554 C CA . VAL A 1 69 ? -3.737 3.083 8.221 1.00 96.06 69 VAL A CA 1
ATOM 555 C C . VAL A 1 69 ? -2.639 2.320 7.484 1.00 96.06 69 VAL A C 1
ATOM 557 O O . VAL A 1 69 ? -2.770 1.121 7.250 1.00 96.06 69 VAL A O 1
ATOM 560 N N . LEU A 1 70 ? -1.572 3.018 7.094 1.00 95.50 70 LEU A N 1
ATOM 561 C CA . LEU A 1 70 ? -0.356 2.383 6.583 1.00 95.50 70 LEU A CA 1
ATOM 562 C C . LEU A 1 70 ? 0.529 1.993 7.768 1.00 95.50 70 LEU A C 1
ATOM 564 O O . LEU A 1 70 ? 0.791 2.844 8.620 1.00 95.50 70 LEU A O 1
ATOM 568 N N . ILE A 1 71 ? 0.973 0.737 7.789 1.00 91.00 71 ILE A N 1
ATOM 569 C CA . ILE A 1 71 ? 1.863 0.158 8.806 1.00 91.00 71 ILE A CA 1
ATOM 570 C C . ILE A 1 71 ? 3.289 0.104 8.254 1.00 91.00 71 ILE A C 1
ATOM 572 O O . ILE A 1 71 ? 3.430 -0.158 7.036 1.00 91.00 71 ILE A O 1
#

N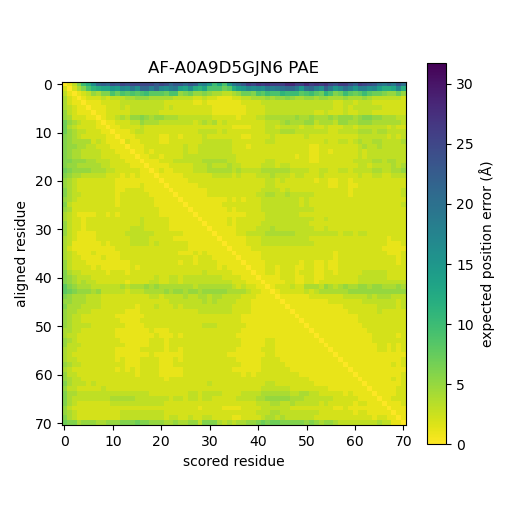earest PDB structures (foldseek):
  7e36-assembly1_A  TM=5.590E-01  e=5.168E+00  Nocardia tenerifensis
  5c53-assembly1_B  TM=2.783E-01  e=4.201E+00  Homo sapiens
  8f6b-assembly1_F  TM=2.719E-01  e=9.624E+00  Mus musculus

Solvent-accessible surface area (backbone atoms only — not comparable to full-atom values): 4562 Å² total; per-residue (Å²): 131,90,78,84,32,75,43,78,79,40,80,67,85,86,50,66,88,59,68,84,60,60,73,59,60,54,57,44,53,76,71,57,40,70,41,77,34,68,62,49,69,59,92,91,57,54,72,66,53,32,53,45,25,46,53,44,52,53,53,58,45,67,77,36,65,92,82,41,81,92,131